Protein AF-A0A822GP37-F1 (afdb_monomer_lite)

Radius of gyration: 20.58 Å; chains: 1; bounding box: 51×26×54 Å

Sequence (124 aa):
MLIYFIHRALHHRFLYKHFHKLHHRWIIPTPFASHAFQWLDGFLQSLPYHLYVFLFPLHNIHDGNYSVPKYLQSIINGAAHHNDHHQYYDCNYGQFITLWDRLMNTFHSPSVYSERKKRKILTD

Structure (mmCIF, N/CA/C/O backbone):
data_AF-A0A822GP37-F1
#
_entry.id   AF-A0A822GP37-F1
#
loop_
_atom_site.group_PDB
_atom_site.id
_atom_site.type_symbol
_atom_site.label_atom_id
_atom_site.label_alt_id
_atom_site.label_comp_id
_atom_site.label_asym_id
_atom_site.label_entity_id
_atom_site.label_seq_id
_atom_site.pdbx_PDB_ins_code
_atom_site.Cartn_x
_atom_site.Cartn_y
_atom_site.Cartn_z
_atom_site.occupancy
_atom_site.B_iso_or_equiv
_atom_site.auth_seq_id
_atom_site.auth_comp_id
_atom_site.auth_asym_id
_atom_site.auth_atom_id
_atom_site.pdbx_PDB_model_num
ATOM 1 N N . MET A 1 1 ? -8.083 -2.786 -2.818 1.00 71.56 1 MET A N 1
ATOM 2 C CA . MET A 1 1 ? -9.493 -3.187 -3.035 1.00 71.56 1 MET A CA 1
ATOM 3 C C . MET A 1 1 ? -9.958 -4.255 -2.050 1.00 71.56 1 MET A C 1
ATOM 5 O O . MET A 1 1 ? -10.927 -4.000 -1.355 1.00 71.56 1 MET A O 1
ATOM 9 N N . LEU A 1 2 ? -9.264 -5.388 -1.890 1.00 82.12 2 LEU A N 1
ATOM 10 C CA . LEU A 1 2 ? -9.688 -6.442 -0.951 1.00 82.12 2 LEU A CA 1
ATOM 11 C C . LEU A 1 2 ? -9.727 -5.994 0.530 1.00 82.12 2 LEU A C 1
ATOM 13 O O . LEU A 1 2 ? -10.703 -6.269 1.220 1.00 82.12 2 LEU A O 1
ATOM 17 N N . ILE A 1 3 ? -8.729 -5.222 0.986 1.00 88.19 3 ILE A N 1
ATOM 18 C CA . ILE A 1 3 ? -8.675 -4.664 2.357 1.00 88.19 3 ILE A CA 1
ATOM 19 C C . ILE A 1 3 ? -9.934 -3.854 2.688 1.00 88.19 3 ILE A C 1
ATOM 21 O O . ILE A 1 3 ? -10.488 -3.996 3.771 1.00 88.19 3 ILE A O 1
ATOM 25 N N . TYR A 1 4 ? -10.420 -3.046 1.739 1.00 88.00 4 TYR A N 1
ATOM 26 C CA . TYR A 1 4 ? -11.611 -2.217 1.931 1.00 88.00 4 TYR A CA 1
ATOM 27 C C . TYR A 1 4 ? -12.842 -3.067 2.272 1.00 88.00 4 TYR A C 1
ATOM 29 O O . TYR A 1 4 ? -13.552 -2.773 3.231 1.00 88.00 4 TYR A O 1
ATOM 37 N N . PHE A 1 5 ? -13.078 -4.149 1.522 1.00 92.31 5 PHE A N 1
ATOM 38 C CA . PHE A 1 5 ? -14.223 -5.030 1.758 1.00 92.31 5 PHE A CA 1
ATOM 39 C C . PHE A 1 5 ? -14.105 -5.796 3.076 1.00 92.31 5 PHE A C 1
ATOM 41 O O . PHE A 1 5 ? -15.091 -5.904 3.802 1.00 92.31 5 PHE A O 1
ATOM 48 N N . ILE A 1 6 ? -12.905 -6.275 3.412 1.00 92.12 6 ILE A N 1
ATOM 49 C CA . ILE A 1 6 ? -12.651 -6.976 4.675 1.00 92.12 6 ILE A CA 1
ATOM 50 C C . ILE A 1 6 ? -12.881 -6.042 5.865 1.00 92.12 6 ILE A C 1
ATOM 52 O O . ILE A 1 6 ? -13.619 -6.383 6.787 1.00 92.12 6 ILE A O 1
ATOM 56 N N . HIS A 1 7 ? -12.310 -4.839 5.824 1.00 93.25 7 HIS A N 1
ATOM 57 C CA 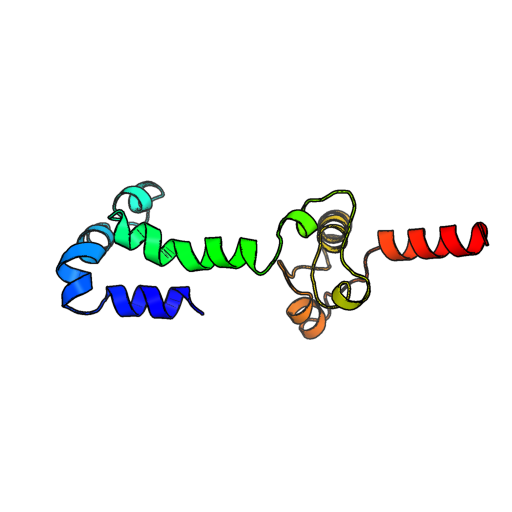. HIS A 1 7 ? -12.485 -3.850 6.880 1.00 93.25 7 HIS A CA 1
ATOM 58 C C . HIS A 1 7 ? -13.964 -3.453 7.011 1.00 93.25 7 HIS A C 1
ATOM 60 O O . HIS A 1 7 ? -14.510 -3.431 8.111 1.00 93.25 7 HIS A O 1
ATOM 66 N N . ARG A 1 8 ? -14.672 -3.234 5.894 1.00 93.06 8 ARG A N 1
ATOM 67 C CA . ARG A 1 8 ? -16.118 -2.963 5.911 1.00 93.06 8 ARG A CA 1
ATOM 68 C C . ARG A 1 8 ? -16.921 -4.106 6.542 1.00 93.06 8 ARG A C 1
ATOM 70 O O . ARG A 1 8 ? -17.856 -3.837 7.291 1.00 93.06 8 ARG A O 1
ATOM 77 N N . ALA A 1 9 ? -16.561 -5.361 6.273 1.00 93.88 9 ALA A N 1
ATOM 78 C CA . ALA A 1 9 ? -17.195 -6.516 6.904 1.00 93.88 9 ALA A CA 1
ATOM 79 C C . ALA A 1 9 ? -16.930 -6.558 8.418 1.00 93.88 9 ALA A C 1
ATOM 81 O O . ALA A 1 9 ? -17.849 -6.833 9.186 1.00 93.88 9 ALA A O 1
ATOM 82 N N . LEU A 1 10 ? -15.723 -6.208 8.871 1.00 94.06 10 LEU A N 1
ATOM 83 C CA . LEU A 1 10 ? -15.382 -6.125 10.298 1.00 94.06 10 LEU A CA 1
ATOM 84 C C . LEU A 1 10 ? -16.207 -5.076 11.062 1.00 94.06 10 LEU A C 1
ATOM 86 O O . LEU A 1 10 ? -16.449 -5.247 12.255 1.00 94.06 10 LEU A O 1
ATOM 90 N N . HIS A 1 11 ? -16.721 -4.047 10.382 1.00 95.12 11 HIS A N 1
ATOM 91 C CA . HIS A 1 11 ? -17.678 -3.088 10.955 1.00 95.12 11 HIS A CA 1
ATOM 92 C C . HIS A 1 11 ? -19.125 -3.594 11.020 1.00 95.12 11 HIS A C 1
ATOM 94 O O . HIS A 1 11 ? -19.994 -2.916 11.571 1.00 95.12 11 HIS A O 1
ATOM 100 N N . HIS A 1 12 ? -19.422 -4.791 10.513 1.00 95.94 12 HIS A N 1
ATOM 101 C CA . HIS A 1 12 ? -20.737 -5.399 10.695 1.00 95.94 12 HIS A CA 1
ATOM 102 C C . HIS A 1 12 ? -21.008 -5.663 12.186 1.00 95.94 12 HIS A C 1
ATOM 104 O O . HIS A 1 12 ? -20.131 -6.139 12.903 1.00 95.94 12 HIS A O 1
ATOM 110 N N . ARG A 1 13 ? -22.239 -5.413 12.662 1.00 93.94 13 ARG A N 1
ATOM 111 C CA . ARG A 1 13 ? -22.611 -5.367 14.097 1.00 93.94 13 ARG A CA 1
ATOM 112 C C . ARG A 1 13 ? -22.076 -6.534 14.938 1.00 93.94 13 ARG A C 1
ATOM 114 O O . ARG A 1 13 ? -21.643 -6.329 16.072 1.00 93.94 13 ARG A O 1
ATOM 121 N N . PHE A 1 14 ? -22.106 -7.747 14.387 1.00 94.88 14 PHE A N 1
ATOM 122 C CA . PHE A 1 14 ? -21.569 -8.939 15.042 1.00 94.88 14 PHE A CA 1
ATOM 123 C C . PHE A 1 14 ? -20.035 -8.931 15.110 1.00 94.88 14 PHE A C 1
ATOM 125 O O . PHE A 1 14 ? -19.478 -9.081 16.195 1.00 94.88 14 PHE A O 1
ATOM 132 N N . LEU A 1 15 ? -19.351 -8.726 13.982 1.00 93.12 15 LEU A N 1
ATOM 133 C CA . LEU A 1 15 ? -17.887 -8.753 13.911 1.00 93.12 15 LEU A CA 1
ATOM 134 C C . LEU A 1 15 ? -17.267 -7.573 14.663 1.00 93.12 15 LEU A C 1
ATOM 136 O O . LEU A 1 15 ? -16.290 -7.749 15.389 1.00 93.12 15 LEU A O 1
ATOM 140 N N . TYR A 1 16 ? -17.906 -6.406 14.601 1.00 93.81 16 TYR A N 1
ATOM 141 C CA . TYR A 1 16 ? -17.468 -5.226 15.325 1.00 93.81 16 TYR A CA 1
ATOM 142 C C . TYR A 1 16 ? -17.445 -5.486 16.828 1.00 93.81 16 TYR A C 1
ATOM 144 O O . TYR A 1 16 ? -16.418 -5.302 17.475 1.00 93.81 16 TYR A O 1
ATOM 152 N N . LYS A 1 17 ? -18.556 -5.982 17.390 1.00 93.00 17 LYS A N 1
ATOM 153 C CA . LYS A 1 17 ? -18.687 -6.212 18.835 1.00 93.00 17 LYS A CA 1
ATOM 154 C C . LYS A 1 17 ? -17.642 -7.196 19.379 1.00 93.00 17 LYS A C 1
ATOM 156 O O . LYS A 1 17 ? -17.205 -7.001 20.512 1.00 93.00 17 LYS A O 1
ATOM 161 N N . HIS A 1 18 ? -17.278 -8.220 18.606 1.00 91.44 18 HIS A N 1
ATOM 162 C CA . HIS A 1 18 ? -16.444 -9.331 19.081 1.00 91.44 18 HIS A CA 1
ATOM 163 C C . HIS A 1 18 ? -14.970 -9.256 18.667 1.00 91.44 18 HIS A C 1
ATOM 165 O O . HIS A 1 18 ? -14.148 -9.850 19.361 1.00 91.44 18 HIS A O 1
ATOM 171 N N . PHE A 1 19 ? -14.643 -8.564 17.567 1.00 91.62 19 PHE A N 1
A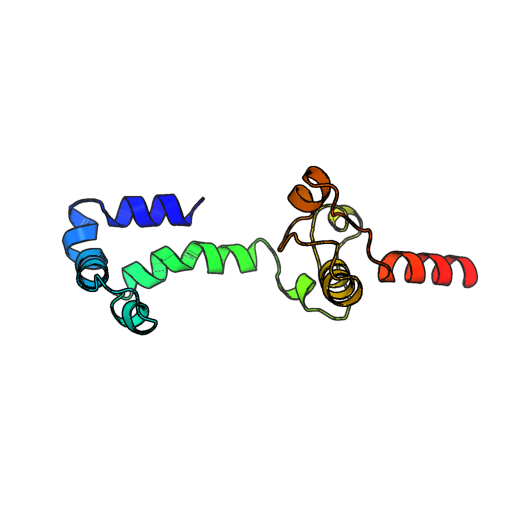TOM 172 C CA . PHE A 1 19 ? -13.296 -8.578 16.976 1.00 91.62 19 PHE A CA 1
ATOM 173 C C . PHE A 1 19 ? -12.716 -7.183 16.711 1.00 91.62 19 PHE A C 1
ATOM 175 O O . PHE A 1 19 ? -11.535 -6.962 16.956 1.00 91.62 19 PHE A O 1
ATOM 182 N N . HIS A 1 20 ? -13.532 -6.233 16.240 1.00 93.50 20 HIS A N 1
ATOM 183 C CA . HIS A 1 20 ? -13.027 -4.932 15.773 1.00 93.50 20 HIS A CA 1
ATOM 184 C C . HIS A 1 20 ? -13.119 -3.809 16.823 1.00 93.50 20 HIS A C 1
ATOM 186 O O . HIS A 1 20 ? -12.398 -2.813 16.763 1.00 93.50 20 HIS A O 1
ATOM 192 N N . LYS A 1 21 ? -13.988 -3.954 17.834 1.00 92.31 21 LYS A N 1
ATOM 193 C CA . LYS A 1 21 ? -14.205 -2.944 18.885 1.00 92.31 21 LYS A CA 1
ATOM 194 C C . LYS A 1 21 ? -12.951 -2.683 19.722 1.00 92.31 21 LYS A C 1
ATOM 196 O O . LYS A 1 21 ? -12.769 -1.559 20.184 1.00 92.31 21 LYS A O 1
ATOM 201 N N . LEU A 1 22 ? -12.114 -3.701 19.949 1.00 89.69 22 LEU A N 1
ATOM 202 C CA . LEU A 1 22 ? -10.869 -3.540 20.705 1.00 89.69 22 LEU A CA 1
ATOM 203 C C . LEU A 1 22 ? -9.898 -2.613 19.965 1.00 89.69 22 LEU A C 1
ATOM 205 O O . LEU A 1 22 ? -9.391 -1.675 20.574 1.00 89.69 22 LEU A O 1
ATOM 209 N N . HIS A 1 23 ? -9.723 -2.830 18.660 1.00 89.56 23 HIS A N 1
ATOM 210 C CA . HIS A 1 23 ? -8.912 -1.979 17.795 1.00 89.56 23 HIS A CA 1
ATOM 211 C C . HIS A 1 23 ? -9.415 -0.523 17.806 1.00 89.56 23 HIS A C 1
ATOM 213 O O . HIS A 1 23 ? -8.646 0.388 18.095 1.00 89.56 23 HIS A O 1
ATOM 219 N N . HIS A 1 24 ? -10.724 -0.299 17.632 1.00 91.75 24 HIS A N 1
ATOM 220 C CA . HIS A 1 24 ? -11.316 1.054 17.637 1.00 91.75 24 HIS A CA 1
ATOM 221 C C . HIS A 1 24 ? -11.357 1.749 19.003 1.00 91.75 24 HIS A C 1
ATOM 223 O O . HIS A 1 24 ? -11.627 2.945 19.078 1.00 91.75 24 HIS A O 1
ATOM 229 N N . ARG A 1 25 ? -11.084 1.037 20.104 1.00 89.75 25 ARG A N 1
ATOM 230 C CA . ARG A 1 25 ? -10.918 1.668 21.424 1.00 89.75 25 ARG A CA 1
ATOM 231 C C . ARG A 1 25 ? -9.642 2.516 21.481 1.00 89.75 25 ARG A C 1
ATOM 233 O O . ARG A 1 25 ? -9.571 3.455 22.270 1.00 89.75 25 ARG A O 1
ATOM 240 N N . TRP A 1 26 ? -8.656 2.198 20.646 1.00 85.25 26 TRP A N 1
ATOM 241 C CA . TRP A 1 26 ? -7.404 2.934 20.526 1.00 85.25 26 TRP A CA 1
ATOM 242 C C . TRP A 1 26 ? -7.543 4.032 19.471 1.00 85.25 26 TRP A C 1
ATOM 244 O O . TRP A 1 26 ? -7.231 3.843 18.302 1.00 85.25 26 TRP A O 1
ATOM 254 N N . ILE A 1 27 ? -8.032 5.195 19.903 1.00 82.31 27 ILE A N 1
ATOM 255 C CA . ILE A 1 27 ? -8.318 6.339 19.019 1.00 82.31 27 ILE A CA 1
ATOM 256 C C . ILE A 1 27 ? -7.029 6.956 18.457 1.00 82.31 27 ILE A C 1
ATOM 258 O O . ILE A 1 27 ? -7.029 7.498 17.356 1.00 82.31 27 ILE A O 1
ATOM 262 N N . ILE A 1 28 ? -5.924 6.868 19.205 1.00 87.44 28 ILE A N 1
ATOM 263 C CA . ILE A 1 28 ? -4.621 7.393 18.791 1.00 87.44 28 ILE A CA 1
ATOM 264 C C . ILE A 1 28 ? -3.856 6.268 18.074 1.00 87.44 28 ILE A C 1
ATOM 266 O O . ILE A 1 28 ? -3.442 5.310 18.737 1.00 87.44 28 ILE A O 1
ATOM 270 N N . PRO A 1 29 ? -3.628 6.364 16.750 1.00 84.12 29 PRO A N 1
ATOM 271 C CA . PRO A 1 29 ? -2.965 5.326 15.969 1.00 84.12 29 PRO A CA 1
ATOM 272 C C . PRO A 1 29 ? -1.441 5.395 16.149 1.00 84.12 29 PRO A C 1
ATOM 274 O O . PRO A 1 29 ? -0.694 5.759 15.245 1.00 84.12 29 PRO A O 1
ATOM 277 N N . THR A 1 30 ? -0.963 5.070 17.348 1.00 87.69 30 THR A N 1
ATOM 278 C CA . THR A 1 30 ? 0.472 4.883 17.602 1.00 87.69 30 THR A CA 1
ATOM 279 C C . THR A 1 30 ? 0.955 3.567 16.970 1.00 87.69 30 THR A C 1
ATOM 281 O O . THR A 1 30 ? 0.131 2.694 16.684 1.00 87.69 30 THR A O 1
ATOM 284 N N . PRO A 1 31 ? 2.274 3.338 16.804 1.00 81.94 31 PRO A N 1
ATOM 285 C CA . PRO A 1 31 ? 2.794 2.040 16.352 1.00 81.94 31 PRO A CA 1
ATOM 286 C C . PRO A 1 31 ? 2.293 0.864 17.208 1.00 81.94 31 PRO A C 1
ATOM 288 O O . PRO A 1 31 ? 2.096 -0.243 16.709 1.00 81.94 31 PRO A O 1
ATOM 291 N N . PHE A 1 32 ? 2.006 1.122 18.487 1.00 81.06 32 PHE A N 1
ATOM 292 C CA . PHE A 1 32 ? 1.461 0.148 19.427 1.00 81.06 32 PHE A CA 1
ATOM 293 C C . PHE A 1 32 ? -0.027 -0.160 19.215 1.00 81.06 32 PHE A C 1
ATOM 295 O O . PHE A 1 32 ? -0.478 -1.213 19.651 1.00 81.06 32 PHE A O 1
ATOM 302 N N . ALA A 1 33 ? -0.789 0.671 18.494 1.00 83.12 33 ALA A N 1
ATOM 303 C CA . ALA A 1 33 ? -2.197 0.396 18.183 1.00 83.12 33 ALA A CA 1
ATOM 304 C C . ALA A 1 33 ? -2.375 -0.897 17.360 1.00 83.12 33 ALA A C 1
ATOM 306 O O . ALA A 1 33 ? -3.409 -1.558 17.450 1.00 83.12 33 ALA A O 1
ATOM 307 N N . SER A 1 34 ? -1.337 -1.312 16.626 1.00 80.12 34 SER A N 1
ATOM 308 C CA . SER A 1 34 ? -1.283 -2.615 15.950 1.00 80.12 34 SER A CA 1
ATOM 309 C C . SER A 1 34 ? -1.346 -3.811 16.917 1.00 80.12 34 SER A C 1
ATOM 311 O O . SER A 1 34 ? -1.803 -4.887 16.550 1.00 80.12 34 SER A O 1
ATOM 313 N N . HIS A 1 35 ? -0.966 -3.631 18.182 1.00 84.25 35 HIS A N 1
ATOM 314 C CA . HIS A 1 35 ? -1.032 -4.687 19.195 1.00 84.25 35 HIS A CA 1
ATOM 315 C C . HIS A 1 35 ? -2.440 -4.828 19.793 1.00 84.25 35 HIS A C 1
ATOM 317 O O . HIS A 1 35 ? -2.720 -5.795 20.496 1.00 84.25 35 HIS A O 1
ATOM 323 N N . ALA A 1 36 ? -3.343 -3.882 19.508 1.00 84.56 36 ALA A N 1
ATOM 324 C CA . ALA A 1 36 ? -4.744 -3.949 19.915 1.00 84.56 36 ALA A CA 1
ATOM 325 C C . ALA A 1 36 ? -5.614 -4.771 18.947 1.00 84.56 36 ALA A C 1
ATOM 327 O O . ALA A 1 36 ? -6.804 -4.969 19.210 1.00 84.56 36 ALA A O 1
ATOM 328 N N . PHE A 1 37 ? -5.051 -5.253 17.833 1.00 85.44 37 PHE A N 1
ATOM 329 C CA . PHE A 1 37 ? -5.748 -6.179 16.951 1.00 85.44 37 PHE A CA 1
ATOM 330 C C . PHE A 1 37 ? -5.926 -7.530 17.641 1.00 85.44 37 PHE A C 1
ATOM 332 O O . PHE A 1 37 ? -4.970 -8.161 18.089 1.00 85.44 37 PHE A O 1
ATOM 339 N N . GLN A 1 38 ? -7.165 -8.020 17.672 1.00 88.00 38 GLN A N 1
ATOM 340 C CA . GLN A 1 38 ? -7.387 -9.437 17.937 1.00 88.00 38 GLN A CA 1
ATOM 341 C C . GLN A 1 38 ? -6.833 -10.253 16.766 1.00 88.00 38 GLN A C 1
ATOM 343 O O . GLN A 1 38 ? -6.829 -9.782 15.627 1.00 88.00 38 GLN A O 1
ATOM 348 N N . TRP A 1 39 ? -6.401 -11.487 17.037 1.00 86.56 39 TRP A N 1
ATOM 349 C CA . TRP A 1 39 ? -5.762 -12.353 16.038 1.00 86.56 39 TRP A CA 1
ATOM 350 C C . TRP A 1 39 ? -6.563 -12.445 14.728 1.00 86.56 39 TRP A C 1
ATOM 352 O O . TRP A 1 39 ? -5.978 -12.365 13.654 1.00 86.56 39 TRP A O 1
ATOM 362 N N . LEU A 1 40 ? -7.898 -12.529 14.804 1.00 87.44 40 LEU A N 1
ATOM 363 C CA . LEU A 1 40 ? -8.764 -12.602 13.626 1.00 87.44 40 LEU A CA 1
ATOM 364 C C . LEU A 1 40 ? -8.811 -11.283 12.842 1.00 87.44 40 LEU A C 1
ATOM 366 O O . LEU A 1 40 ? -8.788 -11.302 11.617 1.00 87.44 40 LEU A O 1
ATOM 370 N N . ASP A 1 41 ? -8.863 -10.147 13.536 1.00 86.88 41 ASP A N 1
ATOM 371 C CA . ASP A 1 41 ? -8.895 -8.819 12.919 1.00 86.88 41 ASP A CA 1
ATOM 372 C C . ASP A 1 41 ? -7.582 -8.550 12.161 1.00 86.88 41 ASP A C 1
ATOM 374 O O . ASP A 1 41 ? -7.584 -8.269 10.960 1.00 86.88 41 ASP A O 1
ATOM 378 N N . GLY A 1 42 ? -6.447 -8.787 12.828 1.00 88.06 42 GLY A N 1
ATOM 379 C CA . GLY A 1 42 ? -5.121 -8.668 12.220 1.00 88.06 42 GLY A CA 1
ATOM 380 C C . GLY A 1 42 ? -4.900 -9.651 11.065 1.00 88.06 42 GLY A C 1
ATOM 381 O O . GLY A 1 42 ? -4.399 -9.266 10.007 1.00 88.06 42 GLY A O 1
ATOM 382 N N . PHE A 1 43 ? -5.316 -10.912 11.215 1.00 89.69 43 PHE A N 1
ATOM 383 C CA . PHE A 1 43 ? -5.197 -11.910 10.150 1.00 89.69 43 PHE A CA 1
ATOM 384 C C . PHE A 1 43 ? -6.037 -11.536 8.922 1.00 89.69 43 PHE A C 1
ATOM 386 O O . PHE A 1 43 ? -5.512 -11.478 7.812 1.00 89.69 43 PHE A O 1
ATOM 393 N N . LEU A 1 44 ? -7.319 -11.205 9.106 1.00 89.00 44 LEU A N 1
ATOM 394 C CA . LEU A 1 44 ? -8.203 -10.845 7.998 1.00 89.00 44 LEU A CA 1
ATOM 395 C C . LEU A 1 44 ? -7.719 -9.585 7.271 1.00 89.00 44 LEU A C 1
ATOM 397 O O . LEU A 1 44 ? -7.670 -9.574 6.042 1.00 89.00 44 LEU A O 1
ATOM 401 N N . GLN A 1 45 ? -7.317 -8.538 7.998 1.00 88.25 45 GLN A N 1
ATOM 402 C CA . GLN A 1 45 ? -6.812 -7.316 7.367 1.00 88.25 45 GLN A CA 1
ATOM 403 C C . GLN A 1 45 ? -5.447 -7.509 6.686 1.00 88.25 45 GLN A C 1
ATOM 405 O O . GLN A 1 45 ? -5.156 -6.808 5.716 1.00 88.25 45 GLN A O 1
ATOM 410 N N . SER A 1 46 ? -4.631 -8.470 7.138 1.00 88.56 46 SER A N 1
ATOM 411 C CA . SER A 1 46 ? -3.318 -8.761 6.543 1.00 88.56 46 SER A CA 1
ATOM 412 C C . SER A 1 46 ? -3.356 -9.756 5.378 1.00 88.56 46 SER A C 1
ATOM 414 O O . SER A 1 46 ? -2.438 -9.753 4.554 1.00 88.56 46 SER A O 1
ATOM 416 N N . LEU A 1 47 ? -4.406 -10.575 5.250 1.00 88.25 47 LEU A N 1
ATOM 417 C CA . LEU A 1 47 ? -4.574 -11.548 4.161 1.00 88.25 47 LEU A CA 1
ATOM 418 C C . LEU A 1 47 ? -4.345 -10.965 2.757 1.00 88.25 47 LEU A C 1
ATOM 420 O O . LEU A 1 47 ? -3.643 -11.602 1.975 1.00 88.25 47 LEU A O 1
ATOM 424 N N . PRO A 1 48 ? -4.866 -9.775 2.403 1.00 86.62 48 PRO A N 1
ATOM 425 C CA . PRO A 1 48 ? -4.634 -9.195 1.086 1.00 86.62 48 PRO A CA 1
ATOM 426 C C . PRO A 1 48 ? -3.158 -8.968 0.783 1.00 86.62 48 PRO A C 1
ATOM 428 O O . PRO A 1 48 ? -2.745 -9.197 -0.347 1.00 86.62 48 PRO A O 1
ATOM 431 N N . TYR A 1 49 ? -2.368 -8.558 1.779 1.00 81.75 49 TYR A N 1
ATOM 432 C CA . TYR A 1 49 ? -0.927 -8.378 1.618 1.00 81.75 49 TYR A CA 1
ATOM 433 C C . TYR A 1 49 ? -0.220 -9.721 1.432 1.00 81.75 49 TYR A C 1
ATOM 435 O O . TYR A 1 49 ? 0.624 -9.839 0.554 1.00 81.75 49 TYR A O 1
ATOM 443 N N . HIS A 1 50 ? -0.604 -10.753 2.188 1.00 83.75 50 HIS A N 1
ATOM 444 C CA . HIS A 1 50 ? -0.009 -12.086 2.054 1.00 83.75 50 HIS A CA 1
ATOM 445 C C . HIS A 1 50 ? -0.359 -12.735 0.710 1.00 83.75 50 HIS A C 1
ATOM 447 O O . HIS A 1 50 ? 0.532 -13.196 0.005 1.00 83.75 50 HIS A O 1
ATOM 453 N N . LEU A 1 51 ? -1.635 -12.706 0.308 1.00 82.81 51 LEU A N 1
ATOM 454 C CA . LEU A 1 51 ? -2.085 -13.184 -1.004 1.00 82.81 51 LEU A CA 1
ATOM 455 C C . LEU A 1 51 ? -1.397 -12.429 -2.141 1.00 82.81 51 LEU A C 1
ATOM 457 O O . LEU A 1 51 ? -1.041 -13.031 -3.151 1.00 82.81 51 LEU A O 1
ATOM 461 N N . TYR A 1 52 ? -1.178 -11.125 -1.968 1.00 79.19 52 TYR A N 1
ATOM 462 C CA . TYR A 1 52 ? -0.483 -10.311 -2.951 1.00 79.19 52 TYR A CA 1
ATOM 463 C C . TYR A 1 52 ? 0.928 -10.836 -3.241 1.00 79.19 52 TYR A C 1
ATOM 465 O O . TYR A 1 52 ? 1.277 -10.949 -4.410 1.00 79.19 52 TYR A O 1
ATOM 473 N N . VAL A 1 53 ? 1.701 -11.237 -2.224 1.00 74.75 53 VAL A N 1
ATOM 474 C CA . VAL A 1 53 ? 3.059 -11.790 -2.418 1.00 74.75 53 VAL A CA 1
ATOM 475 C C . VAL A 1 53 ? 3.054 -13.091 -3.229 1.00 74.75 53 VAL A C 1
ATOM 477 O O . VAL A 1 53 ? 3.975 -13.335 -4.008 1.00 74.75 53 VAL A O 1
ATOM 480 N N . PHE A 1 54 ? 2.022 -13.925 -3.078 1.00 73.25 54 PHE A N 1
ATOM 481 C CA . PHE A 1 54 ? 1.899 -15.172 -3.843 1.00 73.25 54 PHE A CA 1
ATOM 482 C C . PHE A 1 54 ? 1.415 -14.946 -5.279 1.00 73.25 54 PHE A C 1
ATOM 484 O O . PHE A 1 54 ? 1.819 -15.674 -6.182 1.00 73.25 54 PHE A O 1
ATOM 491 N N . LEU A 1 55 ? 0.559 -13.945 -5.501 1.00 7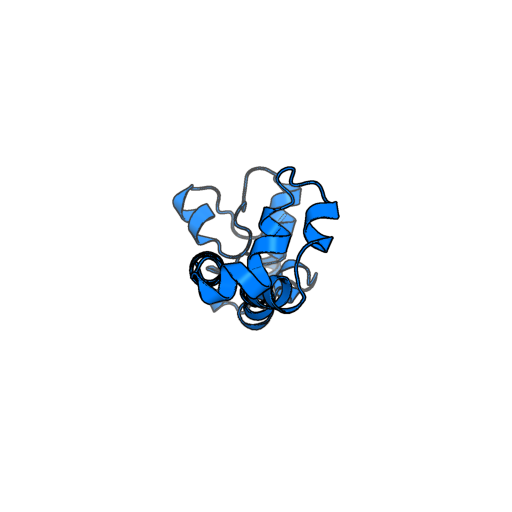2.62 55 LEU A N 1
ATOM 492 C CA . LEU A 1 55 ? 0.056 -13.590 -6.832 1.00 72.62 55 LEU A CA 1
ATOM 493 C C . LEU A 1 55 ? 1.073 -12.777 -7.642 1.00 72.62 55 LEU A C 1
ATOM 495 O O . LEU A 1 55 ? 1.166 -12.929 -8.858 1.00 72.62 55 LEU A O 1
ATOM 499 N N . PHE A 1 56 ? 1.835 -11.921 -6.965 1.00 67.25 56 PHE A N 1
ATOM 500 C CA . PHE A 1 56 ? 2.853 -11.052 -7.535 1.00 67.25 56 PHE A CA 1
ATOM 501 C C . PHE A 1 56 ? 4.176 -11.352 -6.835 1.00 67.25 56 PHE A C 1
ATOM 503 O O . PHE A 1 56 ? 4.424 -10.835 -5.743 1.00 67.25 56 PHE A O 1
ATOM 510 N N . PRO A 1 57 ? 5.030 -12.195 -7.439 1.00 62.72 57 PRO A N 1
ATOM 511 C CA . PRO A 1 57 ? 6.259 -12.623 -6.803 1.00 62.72 57 PRO A CA 1
ATOM 512 C C . PRO A 1 57 ? 7.186 -11.424 -6.559 1.00 62.72 57 PRO A C 1
ATOM 514 O O . PRO A 1 57 ? 7.852 -10.941 -7.477 1.00 62.72 57 PRO A O 1
ATOM 517 N N . LEU A 1 58 ? 7.247 -10.959 -5.308 1.00 61.16 58 LEU A N 1
ATOM 518 C CA . LEU A 1 58 ? 8.103 -9.839 -4.894 1.00 61.16 58 LEU A CA 1
ATOM 519 C C . LEU A 1 58 ? 9.600 -10.157 -5.014 1.00 61.16 58 LEU A C 1
ATOM 521 O O . LEU A 1 58 ? 10.404 -9.227 -5.020 1.00 61.16 58 LEU A O 1
ATOM 525 N N . HIS A 1 59 ? 9.980 -11.436 -5.173 1.00 61.59 59 HIS A N 1
ATOM 526 C CA . HIS A 1 59 ? 11.370 -11.815 -5.455 1.00 61.59 59 HIS A CA 1
ATOM 527 C C . HIS A 1 59 ? 11.909 -11.051 -6.664 1.00 61.59 59 HIS A C 1
ATOM 529 O O . HIS A 1 59 ? 13.026 -10.569 -6.628 1.00 61.59 59 HIS A O 1
ATOM 535 N N . ASN A 1 60 ? 11.084 -10.801 -7.684 1.00 56.56 60 ASN A N 1
ATOM 536 C CA . ASN A 1 60 ? 11.524 -10.112 -8.894 1.00 56.56 60 ASN A CA 1
ATOM 537 C C . ASN A 1 60 ? 11.820 -8.620 -8.715 1.00 56.56 60 ASN A C 1
ATOM 539 O O . ASN A 1 60 ? 12.357 -8.028 -9.647 1.00 56.56 60 ASN A O 1
ATOM 543 N N . ILE A 1 61 ? 11.450 -8.006 -7.585 1.00 56.78 61 ILE A N 1
ATOM 544 C CA . ILE A 1 61 ? 11.704 -6.585 -7.279 1.00 56.78 61 ILE A CA 1
ATOM 545 C C . ILE A 1 61 ? 13.039 -6.408 -6.539 1.00 56.78 61 ILE A C 1
ATOM 547 O O . ILE A 1 61 ? 13.664 -5.359 -6.654 1.00 56.78 61 ILE A O 1
ATOM 551 N N . HIS A 1 62 ? 13.524 -7.454 -5.864 1.00 55.06 62 HIS A N 1
ATOM 552 C CA . HIS A 1 62 ? 14.799 -7.438 -5.138 1.00 55.06 62 HIS A CA 1
ATOM 553 C C . HIS A 1 62 ? 15.838 -8.454 -5.632 1.00 55.06 62 HIS A C 1
ATOM 555 O O . HIS A 1 62 ? 16.995 -8.379 -5.220 1.00 55.06 62 HIS A O 1
ATOM 561 N N . ASP A 1 63 ? 15.473 -9.373 -6.526 1.00 59.34 63 ASP A N 1
ATOM 562 C CA . ASP A 1 63 ? 16.420 -10.287 -7.151 1.00 59.34 63 ASP A CA 1
ATOM 563 C C . ASP A 1 63 ? 17.349 -9.484 -8.057 1.00 59.34 63 ASP A C 1
ATOM 565 O O . ASP A 1 63 ? 16.968 -9.048 -9.148 1.00 59.34 63 ASP A O 1
ATOM 569 N N . GLY A 1 64 ? 18.614 -9.366 -7.650 1.00 58.31 64 GLY A N 1
ATOM 570 C CA . GLY A 1 64 ? 19.690 -8.787 -8.463 1.00 58.31 64 GLY A CA 1
ATOM 571 C C . GLY A 1 64 ? 19.913 -9.487 -9.815 1.00 58.31 64 GLY A C 1
ATOM 572 O O . GLY A 1 64 ? 20.731 -9.042 -10.614 1.00 58.31 64 GLY A O 1
ATOM 573 N N . ASN A 1 65 ? 19.173 -10.565 -10.104 1.00 62.03 65 ASN A N 1
ATOM 574 C CA . ASN A 1 65 ? 19.166 -11.256 -11.392 1.00 62.03 65 ASN A CA 1
ATOM 575 C C . ASN A 1 65 ? 18.194 -10.660 -12.428 1.00 62.03 65 ASN A C 1
ATOM 577 O O . ASN A 1 65 ? 18.297 -10.998 -13.617 1.00 62.03 65 ASN A O 1
ATOM 581 N N . TYR A 1 66 ? 17.300 -9.746 -12.025 1.00 69.69 66 TYR A N 1
ATOM 582 C CA . TYR A 1 66 ? 16.373 -9.042 -12.923 1.00 69.69 66 TYR A CA 1
ATOM 583 C C . TYR A 1 66 ? 15.490 -9.986 -13.768 1.00 69.69 66 TYR A C 1
ATOM 585 O O . TYR A 1 66 ? 15.162 -9.686 -14.923 1.00 69.69 66 TYR A O 1
ATOM 593 N N . SER A 1 67 ? 15.140 -11.152 -13.216 1.00 63.81 67 SER A N 1
ATOM 594 C CA . SER A 1 67 ? 14.530 -12.285 -13.926 1.00 63.81 67 SER A CA 1
ATOM 595 C C . SER A 1 67 ? 13.022 -12.134 -14.149 1.00 63.81 67 SER A C 1
ATOM 597 O O . SER A 1 67 ? 12.226 -12.954 -13.710 1.00 63.81 67 SER A O 1
ATOM 599 N N . VAL A 1 68 ? 12.606 -11.111 -14.896 1.00 70.69 68 VAL A N 1
ATOM 600 C CA . VAL A 1 68 ? 11.205 -10.965 -15.325 1.00 70.69 68 VAL A CA 1
ATOM 601 C C . VAL A 1 68 ? 11.022 -11.579 -16.723 1.00 70.69 68 VAL A C 1
ATOM 603 O O . VAL A 1 68 ? 11.799 -11.244 -17.630 1.00 70.69 68 VAL A O 1
ATOM 606 N N . PRO A 1 69 ? 10.005 -12.441 -16.956 1.00 72.44 69 PRO A N 1
ATOM 607 C CA . PRO A 1 69 ? 9.698 -12.961 -18.287 1.00 72.44 69 PRO A CA 1
ATOM 608 C C . PRO A 1 69 ? 9.530 -11.831 -19.305 1.00 72.44 69 PRO A C 1
ATOM 610 O O . PRO A 1 69 ? 8.881 -10.827 -19.018 1.00 72.44 69 PRO A O 1
ATOM 613 N N . LYS A 1 70 ? 10.084 -11.987 -20.515 1.00 72.00 70 LYS A N 1
ATOM 614 C CA . LYS A 1 70 ? 10.158 -10.913 -21.528 1.00 72.00 70 LYS A CA 1
ATOM 615 C C . LYS A 1 70 ? 8.807 -10.254 -21.834 1.00 72.00 70 LYS A C 1
ATOM 617 O O . LYS A 1 70 ? 8.747 -9.049 -22.039 1.00 72.00 70 LYS A O 1
ATOM 622 N N . TYR A 1 71 ? 7.727 -11.033 -21.832 1.00 74.31 71 TYR A N 1
ATOM 623 C CA . TYR A 1 71 ? 6.373 -10.530 -22.076 1.00 74.3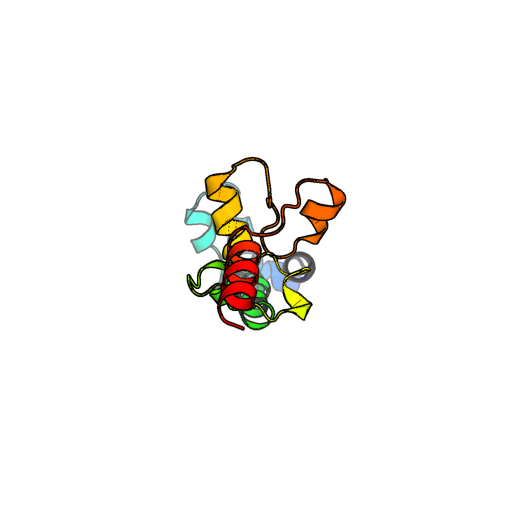1 71 TYR A CA 1
ATOM 624 C C . TYR A 1 71 ? 5.806 -9.713 -20.901 1.00 74.31 71 TYR A C 1
ATOM 626 O O . TYR A 1 71 ? 4.957 -8.854 -21.116 1.00 74.31 71 TYR A O 1
ATOM 634 N N . LEU A 1 72 ? 6.309 -9.915 -19.678 1.00 73.88 72 LEU A N 1
ATOM 635 C CA . LEU A 1 72 ? 5.893 -9.183 -18.478 1.00 73.88 72 LEU A CA 1
ATOM 636 C C . LEU A 1 72 ? 6.773 -7.972 -18.166 1.00 73.88 72 LEU A C 1
ATOM 638 O O . LEU A 1 72 ? 6.333 -7.109 -17.417 1.00 73.88 72 LEU A O 1
ATOM 642 N N . GLN A 1 73 ? 7.970 -7.857 -18.754 1.00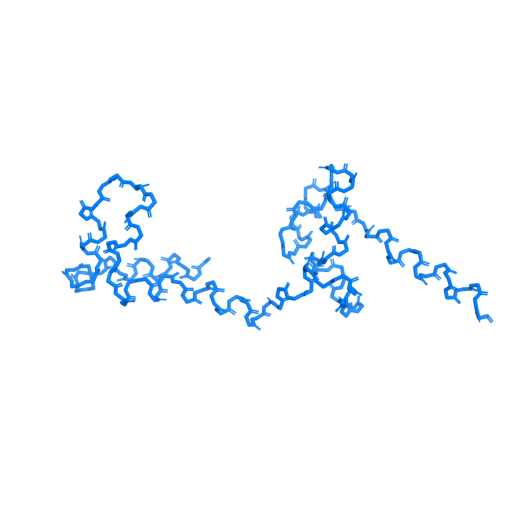 74.06 73 GLN A N 1
ATOM 643 C CA . GLN A 1 73 ? 8.893 -6.732 -18.514 1.00 74.06 73 GLN A CA 1
ATOM 644 C C . GLN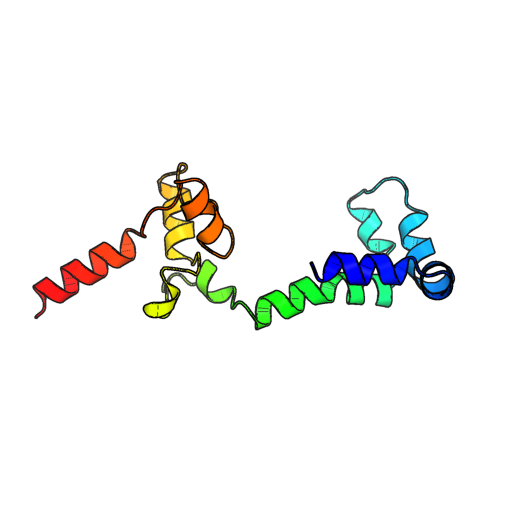 A 1 73 ? 8.274 -5.359 -18.803 1.00 74.06 73 GLN A C 1
ATOM 646 O O . GLN A 1 73 ? 8.683 -4.367 -18.217 1.00 74.06 73 GLN A O 1
ATOM 651 N N . SER A 1 74 ? 7.295 -5.295 -19.708 1.00 75.06 74 SER A N 1
ATOM 652 C CA . SER A 1 74 ? 6.623 -4.044 -20.075 1.00 75.06 74 SER A CA 1
ATOM 653 C C . SER A 1 74 ? 5.478 -3.649 -19.137 1.00 75.06 74 SER A C 1
ATOM 655 O O . SER A 1 74 ? 5.004 -2.516 -19.241 1.00 75.06 74 SER A O 1
ATOM 657 N N . ILE A 1 75 ? 5.038 -4.572 -18.272 1.00 80.00 75 ILE A N 1
ATOM 658 C CA . ILE A 1 75 ? 3.869 -4.439 -17.391 1.00 80.00 75 ILE A CA 1
ATOM 659 C C . ILE A 1 75 ? 4.304 -4.427 -15.925 1.00 80.00 75 ILE A C 1
ATOM 661 O O . ILE A 1 75 ? 3.806 -3.616 -15.148 1.00 80.00 75 ILE A O 1
ATOM 665 N N . ILE A 1 76 ? 5.211 -5.327 -15.544 1.00 80.44 76 ILE A N 1
ATOM 666 C CA . ILE A 1 76 ? 5.701 -5.491 -14.176 1.00 80.44 76 ILE A CA 1
ATOM 667 C C . ILE A 1 76 ? 6.848 -4.516 -13.936 1.00 80.44 76 ILE A C 1
ATOM 669 O O . ILE A 1 76 ? 7.864 -4.551 -14.632 1.00 80.44 76 ILE A O 1
ATOM 673 N N . ASN A 1 77 ? 6.698 -3.692 -12.901 1.00 78.62 77 ASN A N 1
ATOM 674 C CA . ASN A 1 77 ? 7.792 -2.889 -12.375 1.00 78.62 77 ASN A CA 1
ATOM 675 C C . ASN A 1 77 ? 8.644 -3.801 -11.470 1.00 78.62 77 ASN A C 1
ATOM 677 O O . ASN A 1 77 ? 8.275 -4.113 -10.341 1.00 78.62 77 ASN A O 1
ATOM 681 N N . GLY A 1 78 ? 9.703 -4.363 -12.058 1.00 79.62 78 GLY A N 1
ATOM 682 C CA . GLY A 1 78 ? 10.629 -5.292 -11.398 1.00 79.62 78 GLY A CA 1
ATOM 683 C C . GLY A 1 78 ? 11.913 -4.626 -10.891 1.00 79.62 78 GLY A C 1
ATOM 684 O O . GLY A 1 78 ? 12.099 -3.421 -11.024 1.00 79.62 78 GLY A O 1
ATOM 685 N N . ALA A 1 79 ? 12.862 -5.431 -10.408 1.00 80.06 79 ALA A N 1
ATOM 686 C CA . ALA A 1 79 ? 14.115 -4.987 -9.788 1.00 80.06 79 ALA A CA 1
ATOM 687 C C . ALA A 1 79 ? 14.928 -4.039 -10.673 1.00 80.06 79 ALA A C 1
ATOM 689 O O . ALA A 1 79 ? 15.594 -3.144 -10.173 1.00 80.06 79 ALA A O 1
ATOM 690 N N . ALA A 1 80 ? 14.855 -4.209 -11.996 1.00 80.38 80 ALA A N 1
ATOM 691 C CA . ALA A 1 80 ? 15.613 -3.394 -12.940 1.00 80.38 80 ALA A CA 1
ATOM 692 C C . ALA A 1 80 ? 15.070 -1.960 -12.995 1.00 80.38 80 ALA A C 1
ATOM 694 O O . ALA A 1 80 ? 15.837 -1.009 -13.045 1.00 80.38 80 ALA A O 1
ATOM 695 N N . HIS A 1 81 ? 13.746 -1.812 -12.928 1.00 84.56 81 HIS A N 1
ATOM 696 C CA . HIS A 1 81 ? 13.083 -0.512 -12.884 1.00 84.56 81 HIS A CA 1
ATOM 697 C C . HIS A 1 81 ? 13.318 0.167 -11.530 1.00 84.56 81 HIS A C 1
ATOM 699 O O . HIS A 1 81 ? 13.581 1.364 -11.497 1.00 84.56 81 HIS A O 1
ATOM 705 N N . HIS A 1 82 ? 13.290 -0.601 -10.434 1.00 84.75 82 HIS A N 1
ATOM 706 C CA . HIS A 1 82 ? 13.586 -0.095 -9.094 1.00 84.75 82 HIS A CA 1
ATOM 707 C C . HIS A 1 82 ? 15.051 0.345 -8.942 1.00 84.75 82 HIS A C 1
ATOM 709 O O . HIS A 1 82 ? 15.324 1.395 -8.369 1.00 84.75 82 HIS A O 1
ATOM 715 N N . ASN A 1 83 ? 16.000 -0.418 -9.492 1.00 84.00 83 ASN A N 1
ATOM 716 C CA . ASN A 1 83 ? 17.411 -0.036 -9.513 1.00 84.00 83 ASN A CA 1
ATOM 717 C C . ASN A 1 83 ? 17.617 1.282 -10.274 1.00 84.00 83 ASN A C 1
ATOM 719 O O . ASN A 1 83 ? 18.268 2.189 -9.766 1.00 84.00 83 ASN A O 1
ATOM 723 N N . ASP A 1 84 ? 17.016 1.408 -11.457 1.00 85.88 84 ASP A N 1
ATOM 724 C CA . ASP A 1 84 ? 17.113 2.628 -12.257 1.00 85.88 84 ASP A CA 1
ATOM 725 C C . ASP A 1 84 ? 16.387 3.813 -11.589 1.00 85.88 84 ASP A C 1
ATOM 727 O O . ASP A 1 84 ? 16.875 4.936 -11.656 1.00 85.88 84 ASP A O 1
ATOM 731 N N . HIS A 1 85 ? 15.286 3.580 -10.865 1.00 87.50 85 HIS A N 1
ATOM 732 C CA . HIS A 1 85 ? 14.635 4.605 -10.040 1.00 87.50 85 HIS A CA 1
ATOM 733 C C . HIS A 1 85 ? 15.592 5.190 -8.989 1.00 87.50 85 HIS A C 1
ATOM 735 O O . HIS A 1 85 ? 15.685 6.409 -8.862 1.00 87.50 85 HIS A O 1
ATOM 741 N N . HIS A 1 86 ? 16.360 4.353 -8.282 1.00 85.88 86 HIS A N 1
ATOM 742 C CA . HIS A 1 86 ? 17.373 4.836 -7.331 1.00 85.88 86 HIS A CA 1
ATOM 743 C C . HIS A 1 86 ? 18.556 5.541 -8.007 1.00 85.88 86 HIS A C 1
ATOM 745 O O . HIS A 1 86 ? 19.200 6.377 -7.378 1.00 85.88 86 HIS A O 1
ATOM 751 N N . GLN A 1 87 ? 18.854 5.222 -9.270 1.00 85.38 87 GLN A N 1
ATOM 752 C CA . GLN A 1 87 ? 19.939 5.858 -10.024 1.00 85.38 87 GLN A CA 1
ATOM 753 C C . GLN A 1 87 ? 19.545 7.215 -10.620 1.00 85.38 87 GLN A C 1
ATOM 755 O O . GLN A 1 87 ? 20.344 8.148 -10.569 1.00 85.38 87 GLN A O 1
ATOM 760 N N . TYR A 1 88 ? 18.346 7.323 -11.196 1.00 84.81 88 TYR A N 1
ATOM 761 C CA . TYR A 1 88 ? 17.911 8.500 -11.953 1.00 84.81 88 TYR A CA 1
ATOM 762 C C . TYR A 1 88 ? 16.941 9.409 -11.183 1.00 84.81 88 TYR A C 1
ATOM 764 O O . TYR A 1 88 ? 16.780 10.556 -11.575 1.00 84.81 88 TYR A O 1
ATOM 772 N N . TYR A 1 89 ? 16.360 8.955 -10.062 1.00 81.69 89 TYR A N 1
ATOM 773 C CA . TYR A 1 89 ? 15.429 9.669 -9.159 1.00 81.69 89 TYR A CA 1
ATOM 774 C C . TYR A 1 89 ? 14.106 10.177 -9.784 1.00 81.69 89 TYR A C 1
ATOM 776 O O . TYR A 1 89 ? 13.100 10.302 -9.077 1.00 81.69 89 TYR A O 1
ATOM 784 N N . ASP A 1 90 ? 14.071 10.435 -11.091 1.00 87.38 90 ASP A N 1
ATOM 785 C CA . ASP A 1 90 ? 12.986 11.087 -11.828 1.00 87.38 90 ASP A CA 1
ATOM 786 C C . ASP A 1 90 ? 12.103 10.123 -12.649 1.00 87.38 90 ASP A C 1
ATOM 788 O O . ASP A 1 90 ? 11.262 10.551 -13.441 1.00 87.38 90 ASP A O 1
ATOM 792 N N . CYS A 1 91 ? 12.259 8.809 -12.457 1.00 88.56 91 CYS A N 1
ATOM 793 C CA . CYS A 1 91 ? 11.552 7.796 -13.243 1.00 88.56 91 CYS A CA 1
ATOM 794 C C . CYS A 1 91 ? 11.116 6.564 -12.435 1.00 88.56 91 CYS A C 1
ATOM 796 O O . CYS A 1 91 ? 11.655 6.298 -11.362 1.00 88.56 91 CYS A O 1
ATOM 798 N N . ASN A 1 92 ? 10.191 5.774 -12.997 1.00 89.06 92 ASN A N 1
ATOM 799 C CA . ASN A 1 92 ? 9.769 4.447 -12.520 1.00 89.06 92 ASN A CA 1
ATOM 800 C C . ASN A 1 92 ? 9.269 4.408 -11.060 1.00 89.06 92 ASN A C 1
ATOM 802 O O . ASN A 1 92 ? 9.662 3.541 -10.282 1.00 89.06 92 ASN A O 1
ATOM 806 N N . TYR A 1 93 ? 8.366 5.319 -10.700 1.00 83.44 93 TYR A N 1
ATOM 807 C CA . TYR A 1 93 ? 7.762 5.432 -9.367 1.00 83.44 93 TYR A CA 1
ATOM 808 C C . TYR A 1 93 ? 6.775 4.308 -9.021 1.00 83.44 93 TYR A C 1
ATOM 810 O O . TYR A 1 93 ? 6.399 4.139 -7.859 1.00 83.44 93 TYR A O 1
ATOM 818 N N . GLY A 1 94 ? 6.286 3.563 -10.011 1.00 82.06 94 GLY A N 1
ATOM 819 C CA . GLY A 1 94 ? 5.340 2.477 -9.797 1.00 82.06 94 GLY A CA 1
ATOM 820 C C . GLY A 1 94 ? 5.938 1.360 -8.943 1.00 82.06 94 GLY A C 1
ATOM 821 O O . GLY A 1 94 ? 6.965 0.791 -9.268 1.00 82.06 94 GLY A O 1
ATOM 822 N N . GLN A 1 95 ? 5.258 0.966 -7.870 1.00 73.88 95 GLN A N 1
ATOM 823 C CA . GLN A 1 95 ? 5.796 -0.059 -6.967 1.00 73.88 95 GLN A CA 1
ATOM 824 C C . GLN A 1 95 ? 5.790 -1.477 -7.568 1.00 73.88 95 GLN A C 1
ATOM 826 O O . GLN A 1 95 ? 6.620 -2.305 -7.216 1.00 73.88 95 GLN A O 1
ATOM 831 N N . PHE A 1 96 ? 4.819 -1.787 -8.432 1.00 74.88 96 PHE A N 1
ATOM 832 C CA . PHE A 1 96 ? 4.553 -3.171 -8.855 1.00 74.88 96 PHE A CA 1
ATOM 833 C C . PHE A 1 96 ? 4.247 -3.327 -10.341 1.00 74.88 96 PHE A C 1
ATOM 835 O O . PHE A 1 96 ? 4.592 -4.329 -10.964 1.00 74.88 96 PHE A O 1
ATOM 842 N N . ILE A 1 97 ? 3.573 -2.338 -10.920 1.00 84.94 97 ILE A N 1
ATOM 843 C CA . ILE A 1 97 ? 3.240 -2.302 -12.339 1.00 84.94 97 ILE A CA 1
ATOM 844 C C . ILE A 1 97 ? 3.580 -0.932 -12.897 1.00 84.94 97 ILE A C 1
ATOM 846 O O . ILE A 1 97 ? 3.421 0.082 -12.219 1.00 84.94 97 ILE A O 1
ATOM 850 N N . THR A 1 98 ? 3.981 -0.900 -14.160 1.00 86.69 98 THR A N 1
ATOM 851 C CA . THR A 1 98 ? 4.383 0.325 -14.861 1.00 86.69 98 THR A CA 1
ATOM 852 C C . THR A 1 98 ? 3.180 1.150 -15.329 1.00 86.69 98 THR A C 1
ATOM 854 O O . THR A 1 98 ? 3.349 2.126 -16.049 1.00 86.69 98 THR A O 1
ATOM 857 N N . LEU A 1 99 ? 1.945 0.725 -15.028 1.00 87.44 99 LEU A N 1
ATOM 858 C CA . LEU A 1 99 ? 0.720 1.354 -15.535 1.00 87.44 99 LEU A CA 1
ATOM 859 C C . LEU A 1 99 ? 0.677 2.846 -15.193 1.00 87.44 99 LEU A C 1
ATOM 861 O O . LEU A 1 99 ? 0.467 3.674 -16.072 1.00 87.44 99 LEU A O 1
ATOM 865 N N . TRP A 1 100 ? 0.915 3.180 -13.927 1.00 83.94 100 TRP A N 1
ATOM 866 C CA . TRP A 1 100 ? 0.889 4.562 -13.458 1.00 83.94 100 TRP A CA 1
ATOM 867 C C . TRP A 1 100 ? 2.063 5.375 -13.992 1.00 83.94 100 TRP A C 1
ATOM 869 O O . TRP A 1 100 ? 1.864 6.521 -14.377 1.00 83.94 100 TRP A O 1
ATOM 879 N N . ASP A 1 101 ? 3.239 4.758 -14.131 1.00 87.94 101 ASP A N 1
ATOM 880 C CA . ASP A 1 101 ? 4.390 5.407 -14.758 1.00 87.94 101 ASP A CA 1
ATOM 881 C C . ASP A 1 101 ? 4.131 5.753 -16.225 1.00 87.94 101 ASP A C 1
ATOM 883 O O . ASP A 1 101 ? 4.539 6.801 -16.716 1.00 87.94 101 ASP A O 1
ATOM 887 N N . ARG A 1 102 ? 3.413 4.888 -16.944 1.00 87.12 102 ARG A N 1
ATOM 888 C CA . ARG A 1 102 ? 3.028 5.136 -18.337 1.00 87.12 102 ARG A CA 1
ATOM 889 C C . ARG A 1 102 ? 1.959 6.217 -18.444 1.00 87.12 102 ARG A C 1
ATOM 891 O O . ARG A 1 102 ? 2.045 7.056 -19.331 1.00 87.12 102 ARG A O 1
ATOM 898 N N . LEU A 1 103 ? 0.971 6.208 -17.548 1.00 90.19 103 LEU A N 1
ATOM 899 C CA . LEU A 1 103 ? -0.097 7.211 -17.529 1.00 90.19 103 LEU A CA 1
ATOM 900 C C . LEU A 1 103 ? 0.419 8.605 -17.152 1.00 90.19 103 LEU A C 1
ATOM 902 O O . LEU A 1 103 ? -0.063 9.593 -17.694 1.00 90.19 103 LEU A O 1
ATOM 906 N N . MET A 1 104 ? 1.395 8.682 -16.246 1.00 90.62 104 MET A N 1
ATOM 907 C CA . MET A 1 104 ? 1.982 9.942 -15.773 1.00 90.62 104 MET A CA 1
ATOM 908 C C . MET A 1 104 ? 3.274 10.327 -16.504 1.00 90.62 104 MET A C 1
ATOM 910 O O . MET A 1 104 ? 3.910 11.310 -16.141 1.00 90.62 104 MET A O 1
ATOM 914 N N . ASN A 1 105 ? 3.640 9.583 -17.552 1.00 88.44 105 ASN A N 1
ATOM 915 C CA . ASN A 1 105 ? 4.825 9.825 -18.374 1.00 88.44 105 ASN A CA 1
ATOM 916 C C . ASN A 1 105 ? 6.155 9.840 -17.588 1.00 88.44 105 ASN A C 1
ATOM 918 O O . ASN A 1 105 ? 7.083 10.564 -17.932 1.00 88.44 105 ASN A O 1
ATOM 922 N N . THR A 1 106 ? 6.252 9.015 -16.546 1.00 90.50 106 THR A N 1
ATOM 923 C CA . THR A 1 106 ? 7.456 8.792 -15.724 1.00 90.50 106 THR A CA 1
ATOM 924 C C . THR A 1 106 ? 8.091 7.422 -15.983 1.00 90.50 106 THR A C 1
ATOM 926 O O . THR A 1 106 ? 8.974 6.986 -15.248 1.00 90.50 106 THR A O 1
ATOM 929 N N . PHE A 1 107 ? 7.630 6.698 -17.008 1.00 90.75 107 PHE A N 1
ATOM 930 C CA . PHE A 1 107 ? 8.140 5.374 -17.359 1.00 90.75 107 PHE A CA 1
ATOM 931 C C . PHE A 1 107 ? 9.472 5.449 -18.112 1.00 90.75 107 PHE A C 1
ATOM 933 O O . PHE A 1 107 ? 9.553 6.059 -19.178 1.00 90.75 107 PHE A O 1
ATOM 940 N N . HIS A 1 108 ? 10.478 4.727 -17.619 1.00 86.75 108 HIS A N 1
ATOM 941 C CA . HIS A 1 108 ? 11.777 4.565 -18.265 1.00 86.75 108 HIS A CA 1
ATOM 942 C C . HIS A 1 108 ? 12.112 3.073 -18.401 1.00 86.75 108 HIS A C 1
ATOM 944 O O . HIS A 1 108 ? 12.110 2.320 -17.428 1.00 86.75 108 HIS A O 1
ATOM 950 N N . SER A 1 109 ? 12.411 2.631 -19.626 1.00 85.94 109 SER A N 1
ATOM 951 C CA . SER A 1 109 ? 12.880 1.264 -19.878 1.00 85.94 109 SER A CA 1
ATOM 952 C C . SER A 1 109 ? 14.211 0.990 -19.162 1.00 85.94 109 SER A C 1
ATOM 954 O O . SER A 1 109 ? 15.156 1.743 -19.392 1.00 85.94 109 SER A O 1
ATOM 956 N N . PRO A 1 110 ? 14.348 -0.123 -18.419 1.00 85.06 110 PRO A N 1
ATOM 957 C CA . PRO A 1 110 ? 15.561 -0.389 -17.663 1.00 85.06 110 PRO A CA 1
ATOM 958 C C . PRO A 1 110 ? 16.827 -0.522 -18.516 1.00 85.06 110 PRO A C 1
ATOM 960 O O . PRO A 1 110 ? 16.860 -1.269 -19.505 1.00 85.06 110 PRO A O 1
ATOM 963 N N . SER A 1 111 ? 17.892 0.140 -18.077 1.00 81.38 111 SER A N 1
ATOM 964 C CA . SER A 1 111 ? 19.228 0.183 -18.678 1.00 81.38 111 SER A CA 1
ATOM 965 C C . SER A 1 111 ? 19.824 -1.219 -18.873 1.00 81.38 111 SER A C 1
ATOM 967 O O . SER A 1 111 ? 20.349 -1.552 -19.941 1.00 81.38 111 SER A O 1
ATOM 969 N N . VAL A 1 112 ? 19.635 -2.100 -17.886 1.00 79.12 112 VAL A N 1
ATOM 970 C CA . VAL A 1 112 ? 20.120 -3.490 -17.877 1.00 79.12 112 VAL A CA 1
ATOM 971 C C . VAL A 1 112 ? 19.600 -4.299 -19.072 1.00 79.12 112 VAL A C 1
ATOM 973 O O . VAL A 1 112 ? 20.320 -5.142 -19.619 1.00 79.12 112 VAL A O 1
ATOM 976 N N . TYR A 1 113 ? 18.364 -4.056 -19.518 1.00 76.69 113 TYR A N 1
ATOM 977 C CA . TYR A 1 113 ? 17.797 -4.761 -20.671 1.00 76.69 113 TYR A CA 1
ATOM 978 C C . TYR A 1 113 ? 18.421 -4.301 -21.994 1.00 76.69 113 TYR A C 1
ATOM 980 O O . TYR A 1 113 ? 18.639 -5.126 -22.886 1.00 76.69 113 TYR A O 1
ATOM 988 N N . SER A 1 114 ? 18.767 -3.014 -22.104 1.00 75.38 114 SER A N 1
ATOM 989 C CA . SER A 1 114 ? 19.489 -2.458 -23.256 1.00 75.38 114 SER A CA 1
ATOM 990 C C . SER A 1 114 ? 20.899 -3.047 -23.365 1.00 75.38 114 SER A C 1
ATOM 992 O O . SER A 1 114 ? 21.294 -3.546 -24.421 1.00 75.38 114 SER A O 1
ATOM 994 N N . GLU A 1 115 ? 21.627 -3.098 -22.248 1.00 75.69 115 GLU A N 1
ATOM 995 C CA . GLU A 1 115 ? 22.994 -3.625 -22.198 1.00 75.69 115 GLU A CA 1
ATOM 996 C C . GLU A 1 115 ? 23.063 -5.131 -22.500 1.00 75.69 115 GLU A C 1
ATOM 998 O O . GLU A 1 115 ? 23.920 -5.573 -23.271 1.00 75.69 115 GLU A O 1
ATOM 1003 N N . ARG A 1 116 ? 22.118 -5.935 -21.986 1.00 71.38 116 ARG A N 1
ATOM 1004 C CA . ARG A 1 116 ? 22.005 -7.361 -22.356 1.00 71.38 116 ARG A CA 1
ATOM 1005 C C . ARG A 1 116 ? 21.754 -7.545 -23.858 1.00 71.38 116 ARG A C 1
ATOM 1007 O O . ARG A 1 116 ? 22.318 -8.460 -24.454 1.00 71.38 116 ARG A O 1
ATOM 1014 N N . LYS A 1 117 ? 20.938 -6.683 -24.479 1.00 70.69 117 LYS A N 1
ATOM 1015 C CA . LYS A 1 117 ? 20.659 -6.734 -25.924 1.00 70.69 117 LYS A CA 1
ATOM 1016 C C . LYS A 1 117 ? 21.908 -6.418 -26.752 1.00 70.69 117 LYS A C 1
ATOM 1018 O O . LYS A 1 117 ? 22.181 -7.146 -27.700 1.00 70.69 117 LYS A O 1
ATOM 1023 N N . LYS A 1 118 ? 22.680 -5.389 -26.378 1.00 72.31 118 LYS A N 1
ATOM 1024 C CA . LYS A 1 118 ? 23.944 -5.037 -27.053 1.00 72.31 118 LYS A CA 1
ATOM 1025 C C . LYS A 1 118 ? 24.975 -6.162 -26.971 1.00 72.31 118 LYS A C 1
ATOM 1027 O O . LYS A 1 118 ? 25.543 -6.519 -27.994 1.00 72.31 118 LYS A O 1
ATOM 1032 N N . ARG A 1 119 ? 25.181 -6.755 -25.785 1.00 67.38 119 ARG A N 1
ATOM 1033 C CA . ARG A 1 119 ? 26.128 -7.876 -25.623 1.00 67.38 119 ARG A CA 1
ATOM 1034 C C . ARG A 1 119 ? 25.772 -9.061 -26.505 1.00 67.38 119 ARG A C 1
ATOM 1036 O O . ARG A 1 119 ? 26.666 -9.620 -27.113 1.00 67.38 119 ARG A O 1
ATOM 1043 N N . LYS A 1 120 ? 24.484 -9.402 -26.605 1.00 70.56 120 LYS A N 1
ATOM 1044 C CA . LYS A 1 120 ? 24.039 -10.532 -27.423 1.00 70.56 120 LYS A CA 1
ATOM 1045 C C . LYS A 1 120 ? 24.334 -10.328 -28.916 1.00 70.56 120 LYS A C 1
ATOM 1047 O O . LYS A 1 120 ? 24.817 -11.244 -29.554 1.00 70.56 120 LYS A O 1
ATOM 1052 N N . ILE A 1 121 ? 24.133 -9.110 -29.430 1.00 71.94 121 ILE A N 1
ATOM 1053 C CA . ILE A 1 121 ? 24.462 -8.744 -30.822 1.00 71.94 121 ILE A CA 1
ATOM 1054 C C . ILE A 1 121 ? 25.973 -8.817 -31.097 1.00 71.94 121 ILE A C 1
ATOM 1056 O O . ILE A 1 121 ? 26.372 -9.071 -32.220 1.00 71.94 121 ILE A O 1
ATOM 1060 N N . LEU A 1 122 ? 26.814 -8.562 -30.092 1.00 68.25 122 LEU A N 1
ATOM 1061 C CA . LEU A 1 122 ? 28.275 -8.607 -30.234 1.00 68.25 122 LEU A CA 1
ATOM 1062 C C . LEU A 1 122 ? 28.856 -10.027 -30.135 1.00 68.25 122 LEU A C 1
ATOM 1064 O O . LEU A 1 122 ? 30.029 -10.215 -30.442 1.00 68.25 122 LEU A O 1
ATOM 1068 N N . THR A 1 123 ? 28.076 -10.996 -29.649 1.00 67.25 123 THR A N 1
ATOM 1069 C CA . THR A 1 123 ? 28.495 -12.396 -29.464 1.00 67.25 123 THR A CA 1
ATOM 1070 C C . THR A 1 123 ? 27.896 -13.364 -30.487 1.00 67.25 123 THR A C 1
ATOM 1072 O O . THR A 1 123 ? 28.266 -14.535 -30.461 1.00 67.25 123 THR A O 1
ATOM 1075 N N . ASP A 1 124 ? 26.978 -12.886 -31.331 1.00 53.47 124 ASP A N 1
ATOM 1076 C CA . ASP A 1 124 ? 26.352 -13.608 -32.451 1.00 53.47 124 ASP A CA 1
ATOM 1077 C C . ASP A 1 124 ? 27.007 -13.177 -33.779 1.00 53.47 124 ASP A C 1
ATOM 1079 O O . ASP A 1 124 ? 27.159 -14.041 -34.673 1.00 53.47 124 ASP A O 1
#

Foldseek 3Di:
DQLVVLVVVCPPPVNVVPFVVQLVVCVDPDVCSLVSGDPVRNCSNCVVVVVCCVVQVLCQAVVPVNDDDPVCLQFFLGVQLVVVCVVVVQASPDPTTCVVRVVVVRHDRGPVVVVVVVVVVVVD

Secondary structure (DSSP, 8-state):
-HHHHHHHHHTSHHHIIIIIHHHHH--S--GGGGGGS-HHHHHHHHHHHHHHHHHS-THHHH-TT----TTTTTTB--HHHHHHHHHHSSS---SSBTHHHHHTT-----HHHHHHHHHHHHH-

pLDDT: mean 81.44, std 9.97, range [53.47, 95.94]